Protein AF-A0A800A6C0-F1 (afdb_monomer)

Mean predicted aligned error: 4.99 Å

Structure (mmCIF, N/CA/C/O backbone):
data_AF-A0A800A6C0-F1
#
_entry.id   AF-A0A800A6C0-F1
#
loop_
_atom_site.group_PDB
_atom_site.id
_atom_site.type_symbol
_atom_site.label_atom_id
_atom_site.label_alt_id
_atom_site.label_comp_id
_atom_site.label_asym_id
_atom_site.label_entity_id
_atom_site.label_seq_id
_atom_site.pdbx_PDB_ins_code
_atom_site.Cartn_x
_atom_site.Cartn_y
_atom_site.Cartn_z
_atom_site.occupancy
_atom_site.B_iso_or_equiv
_atom_site.auth_seq_id
_atom_site.auth_comp_id
_atom_site.auth_asym_id
_atom_site.auth_atom_id
_atom_site.pdbx_PDB_model_num
ATOM 1 N N . MET A 1 1 ? -12.859 -0.741 -1.069 1.00 61.00 1 MET A N 1
ATOM 2 C CA . MET A 1 1 ? -11.950 0.365 -1.465 1.00 61.00 1 MET A CA 1
ATOM 3 C C . MET A 1 1 ? -12.616 1.704 -1.158 1.00 61.00 1 MET A C 1
ATOM 5 O O . MET A 1 1 ? -13.833 1.771 -1.245 1.00 61.00 1 MET A O 1
ATOM 9 N N . GLY A 1 2 ? -11.852 2.709 -0.708 1.00 68.44 2 GLY A N 1
ATOM 10 C CA . GLY A 1 2 ? -12.372 4.024 -0.284 1.00 68.44 2 GLY A CA 1
ATOM 11 C C . GLY A 1 2 ? -12.354 5.096 -1.384 1.00 68.44 2 GLY A C 1
ATOM 12 O O . GLY A 1 2 ? -12.261 4.768 -2.562 1.00 68.44 2 GLY A O 1
ATOM 13 N N . ASP A 1 3 ? -12.378 6.372 -0.985 1.00 75.38 3 ASP A N 1
ATOM 14 C CA . ASP A 1 3 ? -12.427 7.557 -1.865 1.00 75.38 3 ASP A CA 1
ATOM 15 C C . ASP A 1 3 ? -11.067 7.915 -2.502 1.00 75.38 3 ASP A C 1
ATOM 17 O O . ASP A 1 3 ? -10.584 9.044 -2.407 1.00 75.38 3 ASP A O 1
ATOM 21 N N . GLN A 1 4 ? -10.395 6.943 -3.117 1.00 83.56 4 GLN A N 1
ATOM 22 C CA . GLN A 1 4 ? -9.083 7.156 -3.726 1.00 83.56 4 GLN A CA 1
ATOM 23 C C . GLN A 1 4 ? -9.230 7.486 -5.216 1.00 83.56 4 GLN A C 1
ATOM 25 O O . GLN A 1 4 ? -9.770 6.696 -5.987 1.00 83.56 4 GLN A O 1
ATOM 30 N N . PHE A 1 5 ? -8.720 8.645 -5.633 1.00 86.75 5 PHE A N 1
ATOM 31 C CA . PHE A 1 5 ? -8.616 9.032 -7.040 1.00 86.75 5 PHE A CA 1
ATOM 32 C C . PHE A 1 5 ? -7.144 9.051 -7.457 1.00 86.75 5 PHE A C 1
ATOM 34 O O . PHE A 1 5 ? -6.337 9.759 -6.855 1.00 86.75 5 PHE A O 1
ATOM 41 N N . LEU A 1 6 ? -6.799 8.277 -8.488 1.00 90.56 6 LEU A N 1
ATOM 42 C CA . LEU A 1 6 ? -5.461 8.237 -9.073 1.00 90.56 6 LEU A CA 1
ATOM 43 C C . LEU A 1 6 ? -5.539 8.673 -10.537 1.00 90.56 6 LEU A C 1
ATOM 45 O O . LEU A 1 6 ? -6.221 8.041 -11.340 1.00 90.56 6 LEU A O 1
ATOM 49 N N . GLN A 1 7 ? -4.817 9.737 -10.886 1.00 92.00 7 GLN A N 1
ATOM 50 C CA . GLN A 1 7 ? -4.662 10.178 -12.268 1.00 92.00 7 GLN A CA 1
ATOM 51 C C . GLN A 1 7 ? -3.248 9.862 -12.745 1.00 92.00 7 GLN A C 1
ATOM 53 O O . GLN A 1 7 ? -2.278 10.462 -12.285 1.00 92.00 7 GLN A O 1
ATOM 58 N N . LEU A 1 8 ? -3.145 8.960 -13.714 1.00 89.94 8 LEU A N 1
ATOM 59 C CA . LEU A 1 8 ? -1.899 8.683 -14.417 1.00 89.94 8 LEU A CA 1
ATOM 60 C C . LEU A 1 8 ? -1.860 9.517 -15.697 1.00 89.94 8 LEU A C 1
ATOM 62 O O . LEU A 1 8 ? -2.841 9.580 -16.437 1.00 89.94 8 LEU A O 1
ATOM 66 N N . SER A 1 9 ? -0.738 10.190 -15.939 1.00 88.94 9 SER A N 1
ATOM 67 C CA . SER A 1 9 ? -0.513 10.980 -17.152 1.00 88.94 9 SER A CA 1
ATOM 68 C C . SER A 1 9 ? 0.729 10.471 -17.860 1.00 88.94 9 SER A C 1
ATOM 70 O O . SER A 1 9 ? 1.728 10.149 -17.214 1.00 88.94 9 SER A O 1
ATOM 72 N N . LEU A 1 10 ? 0.658 10.408 -19.189 1.00 88.00 10 LEU A N 1
ATOM 73 C CA . LEU A 1 10 ? 1.800 10.046 -20.015 1.00 88.00 10 LEU A CA 1
ATOM 74 C C . LEU A 1 10 ? 2.944 11.038 -19.777 1.00 88.00 10 LEU A C 1
ATOM 76 O O . LEU A 1 10 ? 2.719 12.246 -19.692 1.00 88.00 10 LEU A O 1
ATOM 80 N N . ASN A 1 11 ? 4.163 10.520 -19.682 1.00 83.75 11 ASN A N 1
ATOM 81 C C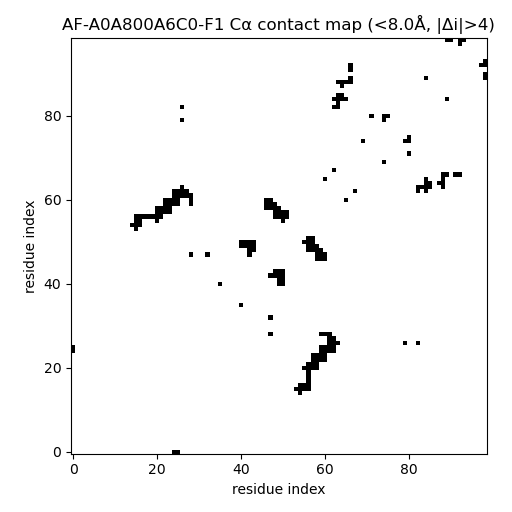A . ASN A 1 11 ? 5.373 11.324 -19.646 1.00 83.75 11 ASN A CA 1
ATOM 82 C C . ASN A 1 11 ? 6.433 10.706 -20.572 1.00 83.75 11 ASN A C 1
ATOM 84 O O . ASN A 1 11 ? 6.377 9.515 -20.872 1.00 83.75 11 ASN A O 1
ATOM 88 N N . ASP A 1 12 ? 7.391 11.524 -21.008 1.00 85.38 12 ASP A N 1
ATOM 89 C CA . ASP A 1 12 ? 8.428 11.126 -21.969 1.00 85.38 12 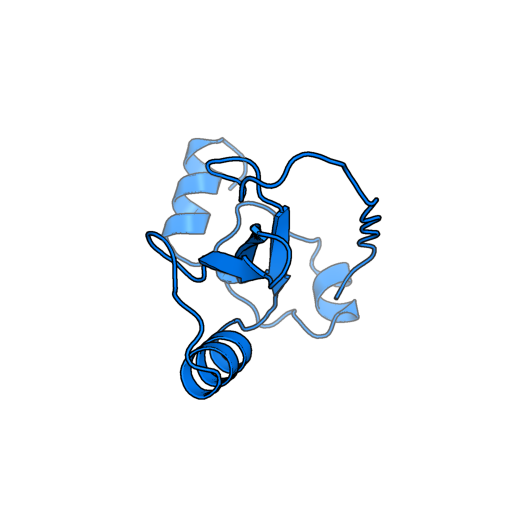ASP A CA 1
ATOM 90 C C . ASP A 1 12 ? 9.680 10.525 -21.298 1.00 85.38 12 ASP A C 1
ATOM 92 O O . ASP A 1 12 ? 10.726 10.396 -21.936 1.00 85.38 12 ASP A O 1
ATOM 96 N N . VAL A 1 13 ? 9.621 10.191 -20.001 1.00 80.06 13 VAL A N 1
ATOM 97 C CA . VAL A 1 13 ? 10.761 9.645 -19.252 1.00 80.06 13 VAL A CA 1
ATOM 98 C C . VAL A 1 13 ? 10.677 8.114 -19.255 1.00 80.06 13 VAL A C 1
ATOM 100 O O . VAL A 1 13 ? 9.818 7.549 -18.586 1.00 80.06 13 VAL A O 1
ATOM 103 N N . PRO A 1 14 ? 11.586 7.403 -19.948 1.00 71.38 14 PRO A N 1
ATOM 104 C CA . PRO A 1 14 ? 11.475 5.956 -20.149 1.00 71.38 14 PRO A CA 1
ATOM 105 C C . PRO A 1 14 ? 12.008 5.115 -18.973 1.00 71.38 14 PRO A C 1
ATOM 107 O O . PRO A 1 14 ? 12.250 3.921 -19.134 1.00 71.38 14 PRO A O 1
ATOM 110 N N . ALA A 1 15 ? 12.252 5.720 -17.807 1.00 84.12 15 ALA A N 1
ATOM 111 C CA . ALA A 1 15 ? 12.858 5.041 -16.664 1.00 84.12 15 ALA A CA 1
ATOM 112 C C . ALA A 1 15 ? 11.796 4.661 -15.615 1.00 84.12 15 ALA A C 1
ATOM 114 O O . ALA A 1 15 ? 11.050 5.544 -15.182 1.00 84.12 15 ALA A O 1
ATOM 115 N N . PRO A 1 16 ? 11.753 3.391 -15.162 1.00 85.06 16 PRO A N 1
ATOM 116 C CA . PRO A 1 16 ? 10.921 2.985 -14.034 1.00 85.06 16 PRO A CA 1
ATOM 117 C C . PRO A 1 16 ? 11.257 3.755 -12.757 1.00 85.06 16 PRO A C 1
ATOM 119 O O . PRO A 1 16 ? 12.401 4.174 -12.561 1.00 85.06 16 PRO A O 1
ATOM 122 N N . ASP A 1 17 ? 10.287 3.881 -11.852 1.00 86.12 17 ASP A N 1
ATOM 123 C CA . ASP A 1 17 ? 10.533 4.570 -10.591 1.00 86.12 17 ASP A CA 1
ATOM 124 C C . ASP A 1 17 ? 11.390 3.743 -9.629 1.00 86.12 17 ASP A C 1
ATOM 126 O O . ASP A 1 17 ? 11.189 2.538 -9.457 1.00 86.12 17 ASP A O 1
ATOM 130 N N . ASP A 1 18 ? 12.334 4.411 -8.973 1.00 81.50 18 ASP A N 1
ATOM 131 C CA . ASP A 1 18 ? 13.217 3.817 -7.970 1.00 81.50 18 ASP A CA 1
ATOM 132 C C . ASP A 1 18 ? 12.640 3.959 -6.549 1.00 81.50 18 ASP A C 1
ATOM 134 O O . ASP A 1 18 ? 12.713 3.038 -5.739 1.00 81.50 18 ASP A O 1
ATOM 138 N N . LYS A 1 19 ? 12.002 5.100 -6.239 1.00 84.06 19 LYS A N 1
ATOM 139 C CA . LYS A 1 19 ? 11.597 5.450 -4.861 1.00 84.06 19 LYS A CA 1
ATOM 140 C C . LYS A 1 19 ? 10.154 5.915 -4.723 1.00 84.06 19 LYS A C 1
ATOM 142 O O . LYS A 1 19 ? 9.506 5.597 -3.724 1.00 84.06 19 LYS A O 1
ATOM 147 N N . ARG A 1 20 ? 9.659 6.714 -5.668 1.00 89.12 20 ARG A N 1
ATOM 148 C CA . ARG A 1 20 ? 8.299 7.254 -5.618 1.00 89.12 20 ARG A CA 1
ATOM 149 C C . ARG A 1 20 ? 7.342 6.105 -5.902 1.00 89.12 20 ARG A C 1
ATOM 151 O O . ARG A 1 20 ? 7.502 5.371 -6.872 1.00 89.12 20 ARG A O 1
ATOM 158 N N . HIS A 1 21 ? 6.359 5.959 -5.034 1.00 92.94 21 HIS A N 1
ATOM 159 C CA . HIS A 1 21 ? 5.343 4.928 -5.131 1.00 92.94 21 HIS A CA 1
ATOM 160 C C . HIS A 1 21 ? 4.023 5.477 -4.606 1.00 92.94 21 HIS A C 1
ATOM 162 O O . HIS A 1 21 ? 3.984 6.506 -3.925 1.00 92.94 21 HIS A O 1
ATOM 168 N N . PHE A 1 22 ? 2.944 4.775 -4.920 1.00 92.94 22 PHE A N 1
ATOM 169 C CA . PHE A 1 22 ? 1.664 4.953 -4.253 1.00 92.94 22 PHE A CA 1
ATOM 170 C C . PHE A 1 22 ? 1.210 3.623 -3.661 1.00 92.94 22 PHE A C 1
ATOM 172 O O . PHE A 1 22 ? 1.553 2.549 -4.158 1.00 92.94 22 PHE A O 1
ATOM 179 N N . GLY A 1 23 ? 0.458 3.720 -2.568 1.00 91.88 23 GLY A N 1
ATOM 180 C CA . GLY A 1 23 ? -0.012 2.572 -1.814 1.00 91.88 23 GLY A CA 1
ATOM 181 C C . GLY A 1 23 ? -1.511 2.348 -1.969 1.00 91.88 23 GLY A C 1
ATOM 182 O O . GLY A 1 23 ? -2.294 3.306 -1.991 1.00 91.88 23 GLY A O 1
ATOM 183 N N . PHE A 1 24 ? -1.912 1.083 -2.002 1.00 92.88 24 PHE A N 1
ATOM 184 C CA . PHE A 1 24 ? -3.281 0.666 -1.736 1.00 92.88 24 PHE A CA 1
ATOM 185 C C . PHE A 1 24 ? -3.371 0.085 -0.336 1.00 92.88 24 PHE A C 1
ATOM 187 O O . PHE A 1 24 ? -2.650 -0.850 0.013 1.00 92.88 24 PHE A O 1
ATOM 194 N N . VAL A 1 25 ? -4.296 0.634 0.448 1.00 91.50 25 VAL A N 1
ATOM 195 C CA . VAL A 1 25 ? -4.673 0.033 1.720 1.00 91.50 25 VAL A CA 1
ATOM 196 C C . VAL A 1 25 ? -5.859 -0.887 1.491 1.00 91.50 25 VAL A C 1
ATOM 198 O O . VAL A 1 25 ? -6.919 -0.437 1.048 1.00 91.50 25 VAL A O 1
ATOM 201 N N . VAL A 1 26 ? -5.667 -2.162 1.800 1.00 91.75 26 VAL A N 1
ATOM 202 C CA . VAL A 1 26 ? -6.655 -3.227 1.597 1.00 91.75 26 VAL A CA 1
ATOM 203 C C . VAL A 1 26 ? -7.027 -3.874 2.925 1.00 91.75 26 VAL A C 1
ATOM 205 O O . VAL A 1 26 ? -6.351 -3.696 3.928 1.00 91.75 26 VAL A O 1
ATOM 208 N N . ASP A 1 27 ? -8.132 -4.589 2.967 1.00 91.00 27 ASP A N 1
ATOM 209 C CA . ASP A 1 27 ? -8.492 -5.482 4.067 1.00 91.00 27 ASP A CA 1
ATOM 210 C C . ASP A 1 27 ? -7.644 -6.761 4.047 1.00 91.00 27 ASP A C 1
ATOM 212 O O . ASP A 1 27 ? -7.067 -7.117 5.074 1.00 91.00 27 ASP A O 1
ATOM 216 N N . ASP A 1 28 ? -7.474 -7.366 2.869 1.00 93.00 28 ASP A N 1
ATOM 217 C CA . ASP A 1 28 ? -6.618 -8.533 2.647 1.00 93.00 28 ASP A CA 1
ATOM 218 C C . ASP A 1 28 ? -5.745 -8.363 1.391 1.00 93.00 28 ASP A C 1
ATOM 220 O O . ASP A 1 28 ? -6.218 -7.992 0.314 1.00 93.00 28 ASP A O 1
ATOM 224 N N . ARG A 1 29 ? -4.441 -8.633 1.531 1.00 94.75 29 ARG A N 1
ATOM 225 C CA . ARG A 1 29 ? -3.461 -8.553 0.436 1.00 94.75 29 ARG A CA 1
ATOM 226 C C . ARG A 1 29 ? -3.114 -9.908 -0.179 1.00 94.75 29 ARG A C 1
ATOM 228 O O . ARG A 1 29 ? -2.481 -9.934 -1.233 1.00 94.75 29 ARG A O 1
ATOM 235 N N . GLU A 1 30 ? -3.492 -11.021 0.446 1.00 95.81 30 GLU A N 1
ATOM 236 C CA . GLU A 1 30 ? -3.091 -12.357 -0.007 1.00 95.81 30 GLU A CA 1
ATOM 237 C C . GLU A 1 30 ? -3.685 -12.752 -1.371 1.00 95.81 30 GLU A C 1
ATOM 239 O O . GLU A 1 30 ? -2.938 -13.277 -2.201 1.00 95.81 30 GLU A O 1
ATOM 244 N N . PRO A 1 31 ? -4.947 -12.417 -1.711 1.00 97.00 31 PRO A N 1
ATOM 245 C CA . PRO A 1 31 ? -5.461 -12.640 -3.062 1.00 97.00 31 PRO A CA 1
ATOM 246 C C . PRO A 1 31 ? -4.664 -11.886 -4.134 1.00 97.00 31 PRO A C 1
ATOM 248 O O . PRO A 1 31 ? -4.441 -12.403 -5.226 1.00 97.00 31 PRO A O 1
ATOM 251 N N . ILE A 1 32 ? -4.194 -10.674 -3.819 1.00 96.44 32 ILE A N 1
ATOM 252 C CA . ILE A 1 32 ? -3.379 -9.866 -4.735 1.00 96.44 32 ILE A CA 1
ATOM 253 C C . ILE A 1 32 ? -2.007 -10.518 -4.921 1.00 96.44 32 ILE A C 1
ATOM 255 O O . ILE A 1 32 ? -1.546 -10.648 -6.052 1.00 96.44 32 ILE A O 1
ATOM 259 N N . ARG A 1 33 ? -1.379 -10.977 -3.829 1.00 96.12 33 ARG A N 1
ATOM 260 C CA . ARG A 1 33 ? -0.118 -11.729 -3.878 1.00 96.12 33 ARG A CA 1
ATOM 261 C C . ARG A 1 33 ? -0.228 -12.939 -4.803 1.00 96.12 33 ARG A C 1
ATOM 263 O O . ARG A 1 33 ? 0.591 -13.069 -5.707 1.00 96.12 33 ARG A O 1
ATOM 270 N N . ALA A 1 34 ? -1.246 -13.775 -4.609 1.00 97.06 34 ALA A N 1
ATOM 271 C CA . ALA A 1 34 ? -1.429 -14.996 -5.390 1.00 97.06 34 ALA A CA 1
ATOM 272 C C . ALA A 1 34 ? -1.546 -14.713 -6.898 1.00 97.06 34 ALA A C 1
ATOM 274 O O . ALA A 1 34 ? -0.895 -15.373 -7.704 1.00 97.06 34 ALA A O 1
ATOM 275 N N . VAL A 1 35 ? -2.322 -13.692 -7.280 1.00 97.62 35 VAL A N 1
ATOM 276 C CA . VAL A 1 35 ? -2.482 -13.295 -8.689 1.00 97.62 35 VAL A CA 1
ATOM 277 C C . VAL A 1 35 ? -1.172 -12.768 -9.277 1.00 97.62 35 VAL A C 1
ATOM 279 O O . VAL A 1 35 ? -0.815 -13.116 -10.400 1.00 97.62 35 VAL A O 1
ATOM 282 N N . LEU A 1 36 ? -0.431 -11.945 -8.532 1.00 96.81 36 LEU A N 1
ATOM 283 C CA . LEU A 1 36 ? 0.854 -11.414 -8.995 1.00 96.81 36 LEU A CA 1
ATOM 284 C C . LEU A 1 36 ? 1.895 -12.526 -9.192 1.00 96.81 36 LEU A C 1
ATOM 286 O O . LEU A 1 36 ? 2.646 -12.489 -10.167 1.00 96.81 36 LEU A O 1
ATOM 290 N N . GLU A 1 37 ? 1.910 -13.523 -8.306 1.00 95.69 37 GLU A N 1
ATOM 291 C CA . GLU A 1 37 ? 2.759 -14.712 -8.428 1.00 95.69 37 GLU A CA 1
ATOM 292 C C . GLU A 1 37 ? 2.374 -15.565 -9.647 1.00 95.69 37 GLU A C 1
ATOM 294 O O . GLU A 1 37 ? 3.253 -15.943 -10.423 1.00 95.69 37 GLU A O 1
ATOM 299 N N . GLU A 1 38 ? 1.078 -15.809 -9.876 1.00 97.81 38 GLU A N 1
ATOM 300 C CA . GLU A 1 38 ? 0.577 -16.528 -11.060 1.00 97.81 38 GLU A CA 1
ATOM 301 C C . GLU A 1 38 ? 0.966 -15.821 -12.368 1.00 97.81 38 GLU A C 1
ATOM 303 O O . GLU A 1 38 ? 1.339 -16.463 -13.352 1.00 97.81 38 GLU A O 1
ATOM 308 N N . MET A 1 39 ? 0.936 -14.488 -12.370 1.00 97.19 39 MET A N 1
ATOM 309 C CA . MET A 1 39 ? 1.335 -13.659 -13.507 1.00 97.19 39 MET A CA 1
ATOM 310 C C . MET A 1 39 ? 2.858 -13.554 -13.692 1.00 97.19 39 MET A C 1
ATOM 312 O O . MET A 1 39 ? 3.307 -12.983 -14.688 1.00 97.19 39 MET A O 1
ATOM 316 N N . GLY A 1 40 ? 3.659 -14.078 -12.758 1.00 96.56 40 GLY A N 1
ATOM 317 C CA . GLY A 1 40 ? 5.118 -13.980 -12.795 1.00 96.56 40 GLY A CA 1
ATOM 318 C C . GLY A 1 40 ? 5.640 -12.553 -12.608 1.00 96.56 40 GLY A C 1
ATOM 319 O O . GLY A 1 40 ? 6.687 -12.208 -13.157 1.00 96.56 40 GLY A O 1
ATOM 320 N N . VAL A 1 41 ? 4.910 -11.706 -11.876 1.00 96.81 41 VAL A N 1
ATOM 321 C CA . VAL A 1 41 ? 5.333 -10.331 -11.588 1.00 96.81 41 VAL A CA 1
ATOM 322 C C . VAL A 1 41 ? 6.486 -10.346 -10.586 1.00 96.81 41 VAL A C 1
ATOM 324 O O . VAL A 1 41 ? 6.424 -10.999 -9.546 1.00 96.81 41 VAL A O 1
ATOM 327 N N . GLU A 1 42 ? 7.541 -9.590 -10.882 1.00 94.25 42 GLU A N 1
ATOM 328 C CA . GLU A 1 42 ? 8.677 -9.425 -9.978 1.00 94.25 42 GLU A CA 1
ATOM 329 C C . GLU A 1 42 ? 8.284 -8.584 -8.754 1.00 94.25 42 GLU A C 1
ATOM 331 O O . GLU A 1 42 ? 7.843 -7.437 -8.878 1.00 94.25 42 GLU A O 1
ATOM 336 N N . MET A 1 43 ? 8.456 -9.158 -7.561 1.00 94.56 43 MET A N 1
ATOM 337 C CA . MET A 1 43 ? 8.275 -8.445 -6.297 1.00 94.56 43 MET A CA 1
ATOM 338 C C . MET A 1 43 ? 9.541 -7.659 -5.941 1.00 94.56 43 MET A C 1
ATOM 340 O O . MET A 1 43 ? 10.658 -8.159 -6.069 1.00 94.56 43 MET A O 1
ATOM 344 N N . LEU A 1 44 ? 9.362 -6.439 -5.446 1.00 92.38 44 LEU A N 1
ATOM 345 C CA . LEU A 1 44 ? 10.417 -5.556 -4.963 1.00 92.38 44 LEU A CA 1
ATOM 346 C C . LEU A 1 44 ? 10.527 -5.625 -3.434 1.00 92.38 44 LEU A C 1
ATOM 348 O O . LEU A 1 44 ? 9.515 -5.674 -2.743 1.00 92.38 44 LEU A O 1
ATOM 352 N N . GLU A 1 45 ? 11.746 -5.502 -2.903 1.00 85.38 45 GLU A N 1
ATOM 353 C CA . GLU A 1 45 ? 12.024 -5.270 -1.471 1.00 85.38 45 GLU A CA 1
ATOM 354 C C . GLU A 1 45 ? 11.219 -6.186 -0.503 1.00 85.38 45 GLU A C 1
ATOM 356 O O . GLU A 1 45 ? 11.033 -7.372 -0.771 1.00 85.38 45 GLU A O 1
ATOM 361 N N . ARG A 1 46 ? 10.813 -5.684 0.677 1.00 83.94 46 ARG A N 1
ATOM 362 C CA . ARG A 1 46 ? 9.945 -6.397 1.635 1.00 83.94 46 ARG A CA 1
ATOM 363 C C . ARG A 1 46 ? 8.481 -5.985 1.442 1.00 83.94 46 ARG A C 1
ATOM 365 O O . ARG A 1 46 ? 8.194 -4.868 1.023 1.00 83.94 46 ARG A O 1
ATOM 372 N N . GLY A 1 47 ? 7.552 -6.861 1.825 1.00 87.56 47 GLY A N 1
ATOM 373 C CA . GLY A 1 47 ? 6.109 -6.605 1.722 1.00 87.56 47 GLY A CA 1
ATOM 374 C C . GLY A 1 47 ? 5.530 -7.015 0.366 1.00 87.56 47 GLY A C 1
ATOM 375 O O . GLY A 1 47 ? 6.036 -7.942 -0.264 1.00 87.56 47 GLY A O 1
ATOM 376 N N . LEU A 1 48 ? 4.439 -6.367 -0.055 1.00 95.25 48 LEU A N 1
ATOM 377 C CA . LEU A 1 48 ? 3.824 -6.569 -1.372 1.00 95.25 48 LEU A CA 1
ATOM 378 C C . LEU A 1 48 ? 4.049 -5.315 -2.224 1.00 95.25 48 LEU A C 1
ATOM 380 O O . LEU A 1 48 ? 3.161 -4.484 -2.403 1.00 95.25 48 LEU A O 1
ATOM 384 N N . ASN A 1 49 ? 5.294 -5.175 -2.673 1.00 95.75 49 ASN A N 1
ATOM 385 C CA . ASN A 1 49 ? 5.794 -4.080 -3.494 1.00 95.75 49 ASN A CA 1
ATOM 386 C C . ASN A 1 49 ? 6.114 -4.625 -4.894 1.00 95.75 49 ASN A C 1
ATOM 388 O O . ASN A 1 49 ? 6.742 -5.673 -5.004 1.00 95.75 49 ASN A O 1
ATOM 392 N N . PHE A 1 50 ? 5.708 -3.944 -5.964 1.00 95.81 50 PHE A N 1
ATOM 393 C CA . PHE A 1 50 ? 5.961 -4.384 -7.347 1.00 95.81 50 PHE A CA 1
ATOM 394 C C . PHE A 1 50 ? 5.907 -3.207 -8.330 1.00 95.81 50 PHE A C 1
ATOM 396 O O . PHE A 1 50 ? 5.586 -2.079 -7.943 1.00 95.81 50 PHE A O 1
ATOM 403 N N . ARG A 1 51 ? 6.240 -3.456 -9.604 1.00 94.94 51 ARG A N 1
ATOM 404 C CA . ARG A 1 51 ? 6.052 -2.482 -10.690 1.00 94.94 51 ARG A CA 1
ATOM 405 C C . ARG A 1 51 ? 4.908 -2.880 -11.604 1.00 94.94 51 ARG A C 1
ATOM 407 O O . ARG A 1 51 ? 4.774 -4.047 -11.961 1.00 94.94 51 ARG A O 1
ATOM 414 N N . ASP A 1 52 ? 4.121 -1.894 -12.013 1.00 93.62 52 ASP A N 1
ATOM 415 C CA . ASP A 1 52 ? 3.185 -2.065 -13.119 1.00 93.62 52 ASP A CA 1
ATOM 416 C C . ASP A 1 52 ? 3.917 -2.031 -14.483 1.00 93.62 52 ASP A C 1
ATOM 418 O O . ASP A 1 52 ? 5.116 -1.729 -14.545 1.00 93.62 52 ASP A O 1
ATOM 422 N N . PRO A 1 53 ? 3.224 -2.315 -15.601 1.00 91.38 53 PRO A N 1
ATOM 423 C CA . PRO A 1 53 ? 3.841 -2.318 -16.930 1.00 91.38 53 PRO A CA 1
ATOM 424 C C . PRO A 1 53 ? 4.426 -0.972 -17.384 1.00 91.38 53 PRO A C 1
ATOM 426 O O . PRO A 1 53 ? 5.227 -0.944 -18.317 1.00 91.38 53 PRO A O 1
ATOM 429 N N . TRP A 1 54 ? 4.033 0.139 -16.755 1.00 91.06 54 TRP A N 1
ATOM 430 C CA . TRP A 1 54 ? 4.548 1.479 -17.048 1.00 91.06 54 TRP A CA 1
ATOM 431 C C . TRP A 1 54 ? 5.701 1.881 -16.120 1.00 91.06 54 TRP A C 1
ATOM 433 O O . TRP A 1 54 ? 6.221 2.990 -16.228 1.00 91.06 54 TRP A O 1
ATOM 443 N N . GLY A 1 55 ? 6.131 0.982 -15.231 1.00 92.00 55 GLY A N 1
ATOM 444 C CA . GLY A 1 55 ? 7.228 1.212 -14.300 1.00 92.00 55 GLY A CA 1
ATOM 445 C C . GLY A 1 55 ? 6.830 1.993 -13.049 1.00 92.00 55 GLY A C 1
ATOM 446 O O . GLY A 1 55 ? 7.724 2.394 -12.299 1.00 92.00 55 GLY A O 1
ATOM 447 N N . ASN A 1 56 ? 5.531 2.198 -12.794 1.00 92.69 56 ASN A N 1
ATOM 448 C CA . ASN A 1 56 ? 5.077 2.766 -11.529 1.00 92.69 56 ASN A CA 1
ATOM 449 C C . ASN A 1 56 ? 5.321 1.754 -10.416 1.00 92.69 56 ASN A C 1
ATOM 451 O O . ASN A 1 56 ? 4.959 0.584 -10.545 1.00 92.69 56 ASN A O 1
ATOM 455 N N . ARG A 1 57 ? 5.896 2.208 -9.304 1.00 94.12 57 ARG A N 1
ATOM 456 C CA . ARG A 1 57 ? 6.041 1.386 -8.106 1.00 94.12 57 ARG A CA 1
ATOM 457 C C . ARG A 1 57 ? 4.747 1.432 -7.290 1.00 94.12 57 ARG A C 1
ATOM 459 O O . ARG A 1 57 ? 4.265 2.513 -6.947 1.00 94.12 57 ARG A O 1
ATOM 466 N N . ILE A 1 58 ? 4.209 0.258 -6.979 1.00 95.31 58 ILE A N 1
ATOM 467 C CA . ILE A 1 58 ? 2.964 0.072 -6.230 1.00 95.31 58 ILE A CA 1
ATOM 468 C C . ILE A 1 58 ? 3.274 -0.700 -4.954 1.00 95.31 58 ILE A C 1
ATOM 470 O O . ILE A 1 58 ? 4.014 -1.683 -4.987 1.00 95.31 58 ILE A O 1
ATOM 474 N N . GLU A 1 59 ? 2.683 -0.264 -3.846 1.00 95.06 59 GLU A N 1
ATOM 475 C CA . GLU A 1 59 ? 2.707 -0.981 -2.574 1.00 95.06 59 GLU A CA 1
ATOM 476 C C . GLU A 1 59 ? 1.288 -1.363 -2.144 1.00 95.06 59 GLU A C 1
ATOM 478 O O . GLU A 1 59 ? 0.347 -0.581 -2.281 1.00 95.06 59 GLU A O 1
ATOM 483 N N . VAL A 1 60 ? 1.116 -2.566 -1.605 1.00 95.56 60 VAL A N 1
ATOM 484 C CA . VAL A 1 60 ? -0.160 -3.026 -1.055 1.00 95.56 60 VAL A CA 1
ATOM 485 C C . VAL A 1 60 ? 0.025 -3.376 0.415 1.00 95.56 60 VAL A C 1
ATOM 487 O O . VAL A 1 60 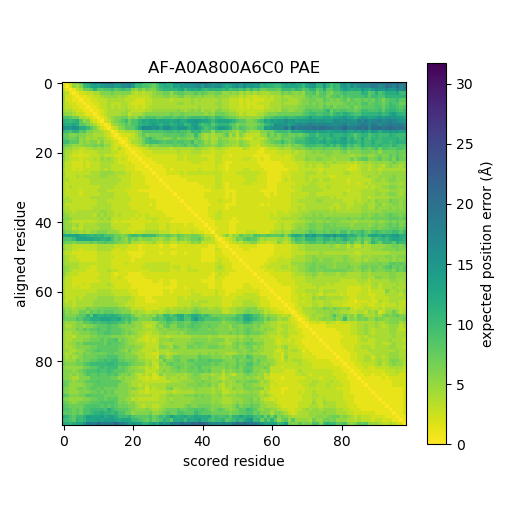? 0.790 -4.278 0.770 1.00 95.56 60 VAL A O 1
ATOM 490 N N . VAL A 1 61 ? -0.704 -2.671 1.277 1.00 93.94 61 VAL A N 1
ATOM 491 C CA . VAL A 1 61 ? -0.589 -2.794 2.734 1.00 93.94 61 VAL A CA 1
ATOM 492 C C . VAL A 1 61 ? -1.965 -3.079 3.332 1.00 93.94 61 VAL A C 1
ATOM 494 O O . VAL A 1 61 ? -2.931 -2.400 2.981 1.00 93.94 61 VAL A O 1
ATOM 497 N N . PRO A 1 62 ? -2.107 -4.059 4.234 1.00 92.88 62 PRO A N 1
ATOM 498 C CA . PRO A 1 62 ? -3.384 -4.312 4.871 1.00 92.88 62 PRO A CA 1
ATOM 499 C C . PRO A 1 62 ? -3.704 -3.242 5.929 1.00 92.88 62 PRO A C 1
ATOM 501 O O . PRO A 1 62 ? -2.817 -2.679 6.576 1.00 92.88 62 PRO A O 1
ATOM 504 N N . TYR A 1 63 ? -4.991 -2.998 6.174 1.00 90.62 63 TYR A N 1
ATOM 505 C CA . TYR A 1 63 ? -5.483 -2.091 7.214 1.00 90.62 63 TYR A CA 1
ATOM 506 C C . TYR A 1 63 ? -4.955 -2.461 8.601 1.00 90.62 63 TYR A C 1
ATOM 508 O O . TYR A 1 63 ? -4.821 -1.586 9.455 1.00 90.62 63 TYR A O 1
ATOM 516 N N . THR A 1 64 ? -4.650 -3.734 8.832 1.00 90.94 64 THR A N 1
ATOM 517 C CA . THR A 1 64 ? -4.103 -4.245 10.089 1.00 90.94 64 THR A CA 1
ATOM 518 C C . THR A 1 64 ? -2.668 -3.771 10.356 1.00 90.94 64 THR A C 1
ATOM 520 O O . THR A 1 64 ? -2.278 -3.708 11.519 1.00 90.94 64 THR A O 1
ATOM 523 N N . GLU A 1 65 ? -1.912 -3.369 9.327 1.00 91.75 65 GLU A N 1
ATOM 524 C CA . GLU A 1 65 ? -0.488 -3.000 9.427 1.00 91.75 65 GLU A CA 1
ATOM 525 C C . GLU A 1 65 ? -0.223 -1.485 9.395 1.00 91.75 65 GLU A C 1
ATOM 527 O O . GLU A 1 65 ? 0.860 -1.049 9.765 1.00 91.75 65 GLU A O 1
ATOM 532 N N . ILE A 1 66 ? -1.184 -0.651 8.983 1.00 88.81 66 ILE A N 1
ATOM 533 C CA . ILE A 1 66 ? -0.964 0.807 8.910 1.00 88.81 66 ILE A CA 1
ATOM 534 C C . ILE A 1 66 ? -1.214 1.512 10.252 1.00 88.81 66 ILE A C 1
ATOM 536 O O . ILE A 1 66 ? -2.034 1.075 11.054 1.00 88.81 66 ILE A O 1
ATOM 540 N N . GLN A 1 67 ? -0.636 2.696 10.451 1.00 83.75 67 GLN A N 1
ATOM 541 C CA . GLN A 1 67 ? -0.840 3.524 11.656 1.00 83.75 67 GLN A CA 1
ATOM 542 C C . GLN A 1 67 ? -2.124 4.377 11.630 1.00 83.75 67 GLN A C 1
ATOM 544 O O . GLN A 1 67 ? -2.316 5.242 12.474 1.00 83.75 67 GLN A O 1
ATOM 549 N N . PHE A 1 68 ? -3.024 4.187 10.663 1.00 77.56 68 PHE A N 1
ATOM 550 C CA . PHE A 1 68 ? -4.298 4.911 10.635 1.00 77.56 68 PHE A CA 1
ATOM 551 C C . PHE A 1 68 ? -5.423 4.032 11.169 1.00 77.56 68 PHE A C 1
ATOM 553 O O . PHE A 1 68 ? -5.663 2.935 10.656 1.00 77.56 68 PHE A O 1
ATOM 560 N N . SER A 1 69 ? -6.126 4.511 12.190 1.00 75.56 69 SER A N 1
ATOM 561 C CA . SER A 1 69 ? -7.378 3.926 12.663 1.00 75.56 69 SER A CA 1
ATOM 562 C C . SER A 1 69 ? -8.565 4.671 12.049 1.00 75.56 69 SER A C 1
ATOM 564 O O . SER A 1 69 ? -8.510 5.868 11.764 1.00 75.56 69 SER A O 1
ATOM 566 N N . LYS A 1 70 ? -9.653 3.944 11.801 1.00 82.69 70 LYS A N 1
ATOM 567 C CA . LYS A 1 70 ? -10.942 4.531 11.430 1.00 82.69 70 LYS A CA 1
ATOM 568 C C . LYS A 1 70 ? -11.866 4.477 12.636 1.00 82.69 70 LYS A C 1
ATOM 570 O O . LYS A 1 70 ? -11.768 3.565 13.456 1.00 82.69 70 LYS A O 1
ATOM 575 N N . ALA A 1 71 ? -12.782 5.438 12.729 1.00 89.25 71 ALA A N 1
ATOM 576 C CA . ALA A 1 71 ? -13.808 5.408 13.762 1.00 89.25 71 ALA A CA 1
ATOM 577 C C . ALA A 1 71 ? -14.635 4.105 13.653 1.00 89.25 71 ALA A C 1
ATOM 579 O O . ALA A 1 71 ? -14.933 3.674 12.532 1.00 89.25 71 ALA A O 1
ATOM 580 N N . PRO A 1 72 ? -15.058 3.484 14.772 1.00 89.44 72 PRO A N 1
ATOM 581 C CA . PRO A 1 72 ? -15.721 2.177 14.744 1.00 89.44 72 PRO A CA 1
ATOM 582 C C . PRO A 1 72 ? -16.976 2.109 13.863 1.00 89.44 72 PRO A C 1
ATOM 584 O O . PRO A 1 72 ? -17.258 1.087 13.248 1.00 89.44 72 PRO A O 1
ATOM 587 N N . ASN A 1 73 ? -17.746 3.196 13.779 1.00 90.62 73 ASN A N 1
ATOM 588 C CA . ASN A 1 73 ? -18.924 3.274 12.912 1.00 90.62 73 ASN A CA 1
ATOM 589 C C . ASN A 1 73 ? -18.569 3.300 11.418 1.00 90.62 73 ASN A C 1
ATOM 591 O O . ASN A 1 73 ? -19.353 2.805 10.616 1.00 90.62 73 ASN A O 1
ATOM 595 N N . VAL A 1 74 ? -17.406 3.847 11.052 1.00 89.50 74 VAL A N 1
ATOM 596 C CA . VAL A 1 74 ? -16.911 3.824 9.669 1.00 89.50 74 VAL A CA 1
ATOM 597 C C . VAL A 1 74 ? -16.463 2.41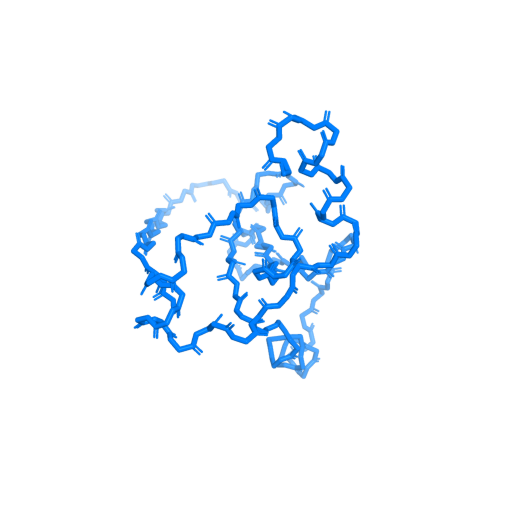2 9.303 1.00 89.50 74 VAL A C 1
ATOM 599 O O . VAL A 1 74 ? -16.824 1.941 8.234 1.00 89.50 74 VAL A O 1
ATOM 602 N N . LEU A 1 75 ? -15.748 1.714 10.195 1.00 89.19 75 LEU A N 1
ATOM 603 C CA . LEU A 1 75 ? -15.356 0.314 9.971 1.00 89.19 75 LEU A CA 1
ATOM 604 C C . LEU A 1 75 ? -16.571 -0.601 9.803 1.00 89.19 75 LEU A C 1
ATOM 606 O O . LEU A 1 75 ? -16.627 -1.342 8.830 1.00 89.19 75 LEU A O 1
ATOM 610 N N . ARG A 1 76 ? -17.585 -0.473 10.669 1.00 90.06 76 ARG A N 1
ATOM 611 C CA . ARG A 1 76 ? -18.854 -1.208 10.515 1.00 90.06 76 ARG A CA 1
ATOM 612 C C . ARG A 1 76 ? -19.550 -0.909 9.192 1.00 90.06 76 ARG A C 1
ATOM 614 O O . ARG A 1 76 ? -20.032 -1.821 8.538 1.00 90.06 76 ARG A O 1
ATOM 621 N N . GLY A 1 77 ? -19.602 0.362 8.785 1.00 91.44 77 GLY A N 1
ATOM 622 C CA . GLY A 1 77 ? -20.192 0.752 7.500 1.00 91.44 77 GLY A CA 1
ATOM 623 C C . GLY A 1 77 ? -19.427 0.223 6.282 1.00 91.44 77 GLY A C 1
ATOM 624 O O . GLY A 1 77 ? -19.981 0.197 5.190 1.00 91.44 77 GLY A O 1
ATOM 625 N N . MET A 1 78 ? -18.171 -0.187 6.470 1.00 88.88 78 MET A N 1
ATOM 626 C CA . MET A 1 78 ? -17.338 -0.832 5.458 1.00 88.88 78 MET A CA 1
ATOM 627 C C . MET A 1 78 ? -17.312 -2.361 5.582 1.00 88.88 78 MET A C 1
ATOM 629 O O . MET A 1 78 ? -16.629 -2.980 4.777 1.00 88.88 78 MET A O 1
ATOM 633 N N . GLU A 1 79 ? -18.010 -2.943 6.565 1.00 91.25 79 GLU A N 1
ATOM 634 C CA . GLU A 1 79 ? -17.972 -4.382 6.879 1.00 91.25 79 GLU A CA 1
ATOM 635 C C . GLU A 1 79 ? -16.564 -4.880 7.271 1.00 91.25 79 GLU A C 1
ATOM 637 O O . GLU A 1 79 ? -16.167 -5.986 6.930 1.00 91.25 79 GLU A O 1
ATOM 642 N N . LEU A 1 80 ? -15.798 -4.039 7.979 1.00 89.31 80 LEU A N 1
ATOM 643 C CA . LEU A 1 80 ? -14.409 -4.293 8.400 1.00 89.31 80 LEU A CA 1
ATOM 644 C C . LEU A 1 80 ? -14.210 -4.156 9.922 1.00 89.31 80 LEU A C 1
ATOM 646 O O . LEU A 1 80 ? -13.122 -3.811 10.392 1.00 89.31 80 LEU A O 1
ATOM 650 N N . ASP A 1 81 ? -15.269 -4.295 10.717 1.00 89.31 81 ASP A N 1
ATOM 651 C CA . ASP A 1 81 ? -15.229 -4.090 12.170 1.00 89.31 81 ASP A CA 1
ATOM 652 C C . ASP A 1 81 ? -14.599 -5.244 12.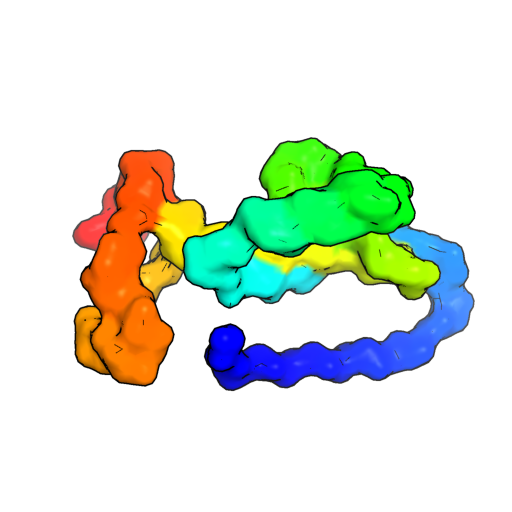963 1.00 89.31 81 ASP A C 1
ATOM 654 O O . ASP A 1 81 ? -14.344 -5.105 14.161 1.00 89.31 81 ASP A O 1
ATOM 658 N N . ASP A 1 82 ? -14.291 -6.350 12.295 1.00 91.38 82 ASP A N 1
ATOM 659 C CA . ASP A 1 82 ? -13.559 -7.499 12.817 1.00 91.38 82 ASP A CA 1
ATOM 660 C C . ASP A 1 82 ? -12.030 -7.370 12.674 1.00 91.38 82 ASP A C 1
ATOM 662 O O . ASP A 1 82 ? -11.285 -8.099 13.341 1.00 91.38 82 ASP A O 1
ATOM 666 N N . LEU A 1 83 ? -11.547 -6.418 11.864 1.00 89.19 83 LEU A N 1
ATOM 667 C CA . LEU A 1 83 ? -10.120 -6.182 11.662 1.00 89.19 83 LEU A CA 1
ATOM 668 C C . LEU A 1 83 ? -9.424 -5.738 12.955 1.00 89.19 83 LEU A C 1
ATOM 670 O O . LEU A 1 83 ? -9.820 -4.778 13.621 1.00 89.19 83 LEU A O 1
ATOM 674 N N . LYS A 1 84 ? -8.301 -6.393 13.265 1.00 90.81 84 LYS A N 1
ATOM 675 C CA . LYS A 1 84 ? -7.439 -6.062 14.407 1.00 90.81 84 LYS A CA 1
ATOM 676 C C . LYS A 1 84 ? -6.064 -5.624 13.933 1.00 90.81 84 LYS A C 1
ATOM 678 O O . LYS A 1 84 ? -5.480 -6.247 13.050 1.00 90.81 84 LYS A O 1
ATOM 683 N N . LYS A 1 85 ? -5.542 -4.554 14.536 1.00 90.31 85 LYS A N 1
ATOM 684 C CA . LYS A 1 85 ? -4.172 -4.099 14.284 1.00 90.31 85 LYS A CA 1
ATOM 685 C C . LYS A 1 85 ? -3.171 -5.164 14.715 1.00 90.31 85 LYS A C 1
ATOM 687 O O . LYS A 1 85 ? -3.393 -5.859 15.706 1.00 90.31 85 LYS A O 1
ATOM 692 N N . THR A 1 86 ? -2.080 -5.274 13.968 1.00 92.31 86 THR A N 1
ATOM 693 C CA . THR A 1 86 ? -0.932 -6.082 14.380 1.00 92.31 86 THR A CA 1
ATOM 694 C C . THR A 1 86 ? -0.264 -5.453 15.601 1.00 92.31 86 THR A C 1
ATOM 696 O O . THR A 1 86 ? -0.359 -4.245 15.819 1.00 92.31 86 THR A O 1
ATOM 699 N N . GLU A 1 87 ? 0.442 -6.264 16.391 1.00 93.69 87 GLU A N 1
ATOM 700 C CA . GLU A 1 87 ? 1.174 -5.786 17.575 1.00 93.69 87 GLU A CA 1
ATOM 701 C C . GLU A 1 87 ? 2.174 -4.679 17.211 1.00 93.69 87 GLU A C 1
ATOM 703 O O . GLU A 1 87 ? 2.221 -3.648 17.872 1.00 93.69 87 GLU A O 1
ATOM 708 N N . SER A 1 88 ? 2.886 -4.837 16.090 1.00 92.31 88 SER A N 1
ATOM 709 C CA . SER A 1 88 ? 3.813 -3.822 15.578 1.00 92.31 88 SER A CA 1
ATOM 710 C C . SER A 1 88 ? 3.113 -2.507 15.219 1.00 92.31 88 SER A C 1
ATOM 712 O O . SER A 1 88 ? 3.633 -1.444 15.543 1.00 92.31 88 SER A O 1
ATOM 714 N N . ALA A 1 89 ? 1.931 -2.546 14.593 1.00 91.75 89 ALA A N 1
ATOM 715 C CA . ALA A 1 89 ? 1.195 -1.324 14.265 1.00 91.75 89 ALA A CA 1
ATOM 716 C C . ALA A 1 89 ? 0.675 -0.607 15.524 1.00 91.75 89 ALA A C 1
ATOM 718 O O . ALA A 1 89 ? 0.597 0.622 15.545 1.00 91.75 89 ALA A O 1
ATOM 719 N N . ILE A 1 90 ? 0.331 -1.362 16.575 1.00 92.56 90 ILE A N 1
ATOM 720 C CA . ILE A 1 90 ? -0.051 -0.814 17.885 1.00 92.56 90 ILE A CA 1
ATOM 721 C C . ILE A 1 90 ? 1.157 -0.148 18.552 1.00 92.56 90 ILE A C 1
ATOM 723 O O . ILE A 1 90 ? 1.064 1.008 18.953 1.00 92.56 90 ILE A O 1
ATOM 727 N N . GLU A 1 91 ? 2.306 -0.824 18.597 1.00 93.88 91 GLU A N 1
ATOM 728 C CA . GLU A 1 91 ? 3.541 -0.271 19.165 1.00 93.88 91 GLU A CA 1
ATOM 729 C C . GLU A 1 91 ? 3.960 1.030 18.455 1.00 93.88 91 GLU A C 1
ATOM 731 O O . GLU A 1 91 ? 4.338 2.018 19.088 1.00 93.88 91 GLU A O 1
ATOM 736 N N . GLU A 1 92 ? 3.846 1.082 17.126 1.00 92.25 92 GLU A N 1
ATOM 737 C CA . GLU A 1 92 ? 4.128 2.293 16.352 1.00 92.25 92 GLU A CA 1
ATOM 738 C C . GLU A 1 92 ? 3.173 3.455 16.669 1.00 92.25 92 GLU A C 1
ATOM 740 O O . GLU A 1 92 ? 3.603 4.613 16.695 1.00 92.25 92 GLU A O 1
ATOM 745 N N . LEU A 1 93 ? 1.891 3.164 16.908 1.00 91.25 93 LEU A N 1
ATOM 746 C CA . LEU A 1 93 ? 0.893 4.149 17.329 1.00 91.25 93 LEU A CA 1
ATOM 747 C C . LEU A 1 93 ? 1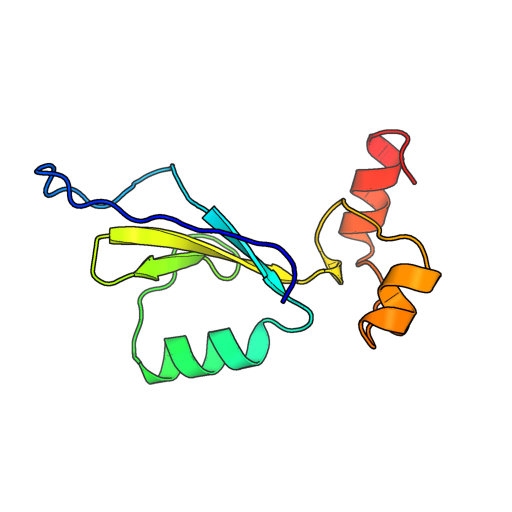.206 4.698 18.726 1.00 91.25 93 LEU A C 1
ATOM 749 O O . LEU A 1 93 ? 1.212 5.918 18.918 1.00 91.25 93 LEU A O 1
ATOM 753 N N . GLU A 1 94 ? 1.513 3.820 19.681 1.00 92.94 94 GL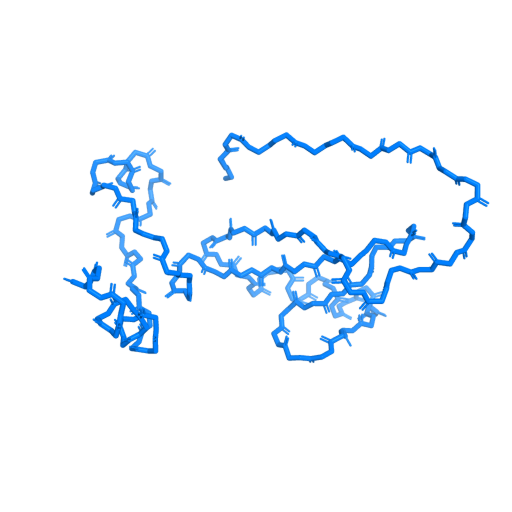U A N 1
ATOM 754 C CA . GLU A 1 94 ? 1.875 4.184 21.056 1.00 92.94 94 GLU A CA 1
ATOM 755 C C . GLU A 1 94 ? 3.138 5.053 21.095 1.00 92.94 94 GLU A C 1
ATOM 757 O O . GLU A 1 94 ? 3.132 6.131 21.694 1.00 92.94 94 GLU A O 1
ATOM 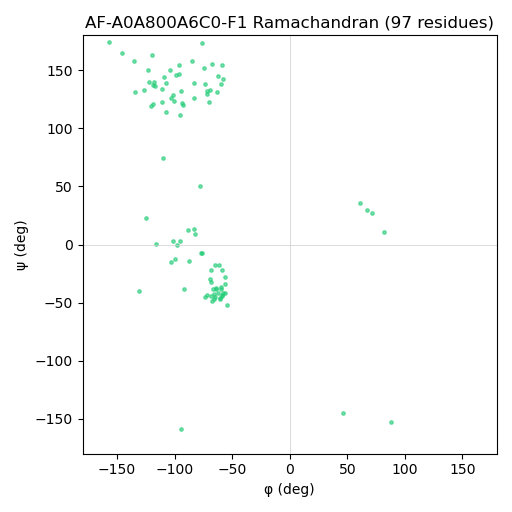762 N N . ASN A 1 95 ? 4.187 4.658 20.366 1.00 93.88 95 ASN A N 1
ATOM 763 C CA . ASN A 1 95 ? 5.447 5.405 20.264 1.00 93.88 95 ASN A CA 1
ATOM 764 C C . ASN A 1 95 ? 5.268 6.831 19.716 1.00 93.88 95 ASN A C 1
ATOM 766 O O . ASN A 1 95 ? 6.110 7.702 19.946 1.00 93.88 95 ASN A O 1
ATOM 770 N N . LYS A 1 96 ? 4.173 7.085 18.993 1.00 90.25 96 LYS A N 1
ATOM 771 C CA . LYS A 1 96 ? 3.821 8.399 18.440 1.00 90.25 96 LYS A CA 1
ATOM 772 C C . LYS A 1 96 ? 2.751 9.142 19.248 1.00 90.25 96 LYS A C 1
ATOM 774 O O . LYS A 1 96 ? 2.347 10.228 18.837 1.00 90.25 96 LYS A O 1
ATOM 779 N N . GLY A 1 97 ? 2.296 8.591 20.377 1.00 89.88 97 GLY A N 1
ATOM 780 C CA . GLY A 1 97 ? 1.259 9.187 21.225 1.00 89.88 97 GLY A CA 1
ATOM 781 C C . GLY A 1 97 ? -0.146 9.150 20.613 1.00 89.88 97 GLY A C 1
ATOM 782 O O . GLY A 1 97 ? -0.956 10.028 20.902 1.00 89.88 97 GLY A O 1
ATOM 783 N N . MET A 1 98 ? -0.412 8.176 19.738 1.00 83.69 98 MET A N 1
ATOM 784 C CA . MET A 1 98 ? -1.690 7.989 19.035 1.00 83.69 98 MET A CA 1
ATOM 785 C C . MET A 1 98 ? -2.402 6.668 19.391 1.00 83.69 98 MET A C 1
ATOM 787 O O . MET A 1 98 ? -3.449 6.385 18.806 1.00 83.69 98 MET A O 1
ATOM 791 N N . GLY A 1 99 ? -1.807 5.857 20.274 1.00 74.00 99 GLY A N 1
ATOM 792 C CA . GLY A 1 99 ? -2.343 4.574 20.754 1.00 74.00 99 GLY A CA 1
ATOM 793 C C . GLY A 1 99 ? -3.474 4.719 21.763 1.00 74.00 99 GLY A C 1
ATOM 794 O O . GLY A 1 99 ? -3.462 5.712 22.527 1.00 74.00 99 GLY A O 1
#

pLDDT: mean 89.82, std 6.44, range [61.0, 97.81]

Nearest PDB structures (foldseek):
  4nb1-assembly1_A  TM=7.027E-01  e=5.770E-02  Staphylococcus aureus subsp. aureus N315
  4mtr-assembly1_B  TM=7.388E-01  e=7.140E-01  Pseudomonas aeruginosa PAO1
  3l7t-assembly2_C  TM=6.390E-01  e=5.082E-01  Streptococcus mutans
  7w5e-assembly1_D  TM=7.990E-01  e=1.614E+00  Streptomyces chartreusis
  6a4z-assembly1_B  TM=6.285E-01  e=1.508E+00  Streptomyces chartreusis

Solvent-accessible surface area (backbone atoms only — not comparable to full-atom values): 6313 Å² total; per-residue (Å²): 133,78,98,78,85,85,87,88,75,93,73,95,68,94,68,58,53,90,78,67,64,54,73,47,76,33,85,70,56,62,72,57,51,53,52,38,56,76,69,66,57,68,74,39,91,77,84,54,24,34,62,51,100,83,26,50,29,39,35,52,43,33,54,33,62,46,78,68,84,72,58,68,70,59,27,49,76,67,75,48,67,84,70,61,67,39,70,68,25,47,50,56,22,44,78,70,76,70,98

Se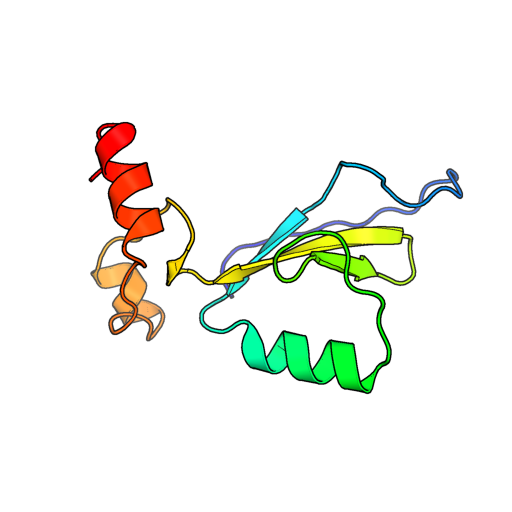condary structure (DSSP, 8-state):
--S--------S--PPPSS-EEEEEES--HHHHHHHHHTTPPEETTTEEEE-TT--EEEEEETTTSS----HHHHHHTT-TT----HHHHHHHHHTT--

Foldseek 3Di:
DDDDDDDDDDDPDQDADDPDADEDEAQDCVVVVVVCVVVVFDADDDARWGADPSRHIYHYHYPQAALDDDDLVVCVVVVNNPRHHDPVSVVVCVVVVND

Sequence (99 aa):
MGDQFLQLSLNDVPAPDDKRHFGFVVDDREPIRAVLEEMGVEMLERGLNFRDPWGNRIEVVPYTEIQFSKAPNVLRGMELDDLKKTESAIEELENKGMG

Radius of gyration: 15.87 Å; Cα contacts (8 Å, |Δi|>4): 108; chains: 1; bounding box: 33×28×43 Å